Protein AF-A0A7J3FRU1-F1 (afdb_monomer_lite)

Foldseek 3Di:
DVVVLVVCVVVVQWPWDDDPPIDIHGDPVVVVVVVLVVLLVVVLCCCCPVVVDDPVVSVVCVVVPVVNSVVVCVVPPD

Structure (mmCIF, N/CA/C/O backbone):
data_AF-A0A7J3FRU1-F1
#
_entry.id   AF-A0A7J3FRU1-F1
#
loop_
_atom_site.group_PDB
_atom_site.id
_atom_site.type_symbol
_atom_site.label_atom_id
_atom_site.label_alt_id
_atom_site.label_comp_id
_atom_site.label_asym_id
_atom_site.label_entity_id
_atom_site.label_seq_id
_atom_site.pdbx_PDB_ins_code
_atom_site.Cartn_x
_atom_site.Cartn_y
_atom_site.Cartn_z
_atom_site.occupancy
_atom_site.B_iso_or_equiv
_atom_site.auth_seq_id
_atom_site.auth_comp_id
_atom_site.auth_asym_id
_atom_site.auth_atom_id
_atom_site.pdbx_PDB_model_num
ATOM 1 N N . MET A 1 1 ? 0.786 13.717 13.625 1.00 64.06 1 MET A N 1
ATOM 2 C CA . MET A 1 1 ? 0.731 12.239 13.733 1.00 64.06 1 MET A CA 1
ATOM 3 C C . MET A 1 1 ? -0.657 11.700 14.117 1.00 64.06 1 MET A C 1
ATOM 5 O O . MET A 1 1 ? -1.139 10.825 13.416 1.00 64.06 1 MET A O 1
ATOM 9 N N . ARG A 1 2 ? -1.358 12.236 15.137 1.00 74.75 2 ARG A N 1
ATOM 10 C CA . ARG A 1 2 ? -2.717 11.790 15.550 1.00 74.75 2 ARG A CA 1
ATOM 11 C C . ARG A 1 2 ? -3.773 11.756 14.423 1.00 74.75 2 ARG A C 1
ATOM 13 O O . ARG A 1 2 ? -4.485 10.770 14.301 1.00 74.75 2 ARG A O 1
ATOM 20 N N . GLN A 1 3 ? -3.800 12.776 13.563 1.00 85.00 3 GLN A N 1
ATOM 21 C CA . GLN A 1 3 ? -4.738 12.874 12.431 1.00 85.00 3 GLN A CA 1
ATOM 22 C C . GLN A 1 3 ? -4.586 11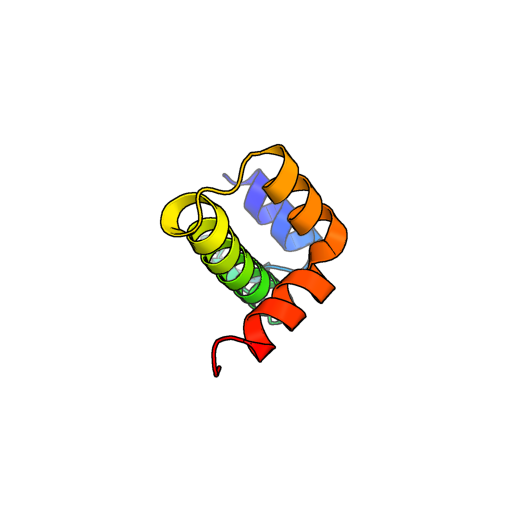.741 11.399 1.00 85.00 3 GLN A C 1
ATOM 24 O O . GLN A 1 3 ? -5.566 11.339 10.783 1.00 85.00 3 GLN A O 1
ATOM 29 N N . ILE A 1 4 ? -3.369 11.210 11.212 1.00 87.44 4 ILE A N 1
ATOM 30 C CA . ILE A 1 4 ? -3.110 10.131 10.245 1.00 87.44 4 ILE A CA 1
ATOM 31 C C . ILE A 1 4 ? -3.685 8.816 10.770 1.00 87.44 4 ILE A C 1
ATOM 33 O O . ILE A 1 4 ? -4.381 8.127 10.036 1.00 87.44 4 ILE A O 1
ATOM 37 N N . LEU A 1 5 ? -3.456 8.498 12.047 1.00 85.75 5 LEU A N 1
ATOM 38 C CA . LEU A 1 5 ? -3.998 7.287 12.670 1.00 85.75 5 LEU A CA 1
ATOM 39 C C . LEU A 1 5 ? -5.529 7.313 12.728 1.00 85.75 5 LEU A C 1
ATOM 41 O O . LEU A 1 5 ? -6.165 6.306 12.439 1.00 85.75 5 LEU A O 1
ATOM 45 N N . GLU A 1 6 ? -6.123 8.472 13.025 1.00 87.06 6 GLU A N 1
ATOM 46 C CA . GLU A 1 6 ? -7.579 8.656 12.978 1.00 87.06 6 GLU A CA 1
ATOM 47 C C . GLU A 1 6 ? -8.120 8.454 11.550 1.00 87.06 6 GLU A C 1
ATOM 49 O O . GLU A 1 6 ? -9.110 7.754 11.359 1.00 87.06 6 GLU A O 1
ATOM 54 N N . LEU A 1 7 ? -7.434 8.972 10.526 1.00 91.62 7 LEU A N 1
ATOM 55 C CA . LEU A 1 7 ? -7.814 8.773 9.125 1.00 91.62 7 LEU A CA 1
ATOM 56 C C . LEU A 1 7 ? -7.679 7.311 8.670 1.00 91.62 7 LEU A C 1
ATOM 58 O O . LEU A 1 7 ? -8.545 6.799 7.961 1.00 91.62 7 LEU A O 1
ATOM 62 N N . MET A 1 8 ? -6.602 6.632 9.065 1.00 91.12 8 MET A N 1
ATOM 63 C CA . MET A 1 8 ? -6.414 5.212 8.773 1.00 91.12 8 MET A CA 1
ATOM 64 C C . MET A 1 8 ? -7.477 4.360 9.481 1.00 91.12 8 MET A C 1
ATOM 66 O O . MET A 1 8 ? -7.959 3.389 8.898 1.00 91.12 8 MET A O 1
ATOM 70 N N . ALA A 1 9 ? -7.898 4.758 10.686 1.00 90.06 9 ALA A N 1
ATOM 71 C CA . ALA A 1 9 ? -8.990 4.108 11.400 1.00 90.06 9 ALA A CA 1
ATOM 72 C C . ALA A 1 9 ? -10.343 4.312 10.706 1.00 90.06 9 ALA A C 1
ATOM 74 O O . ALA A 1 9 ? -11.064 3.345 10.482 1.00 90.06 9 ALA A O 1
ATOM 75 N N . VAL A 1 10 ? -10.645 5.533 10.246 1.00 92.31 10 VAL A N 1
ATOM 76 C CA . VAL A 1 10 ? -11.846 5.826 9.434 1.00 92.31 10 VAL A CA 1
ATOM 77 C C . VAL A 1 10 ? -11.877 4.998 8.143 1.00 92.31 10 VAL A C 1
ATOM 79 O O . VAL A 1 10 ? -12.941 4.572 7.701 1.00 92.31 10 VAL A O 1
ATOM 82 N N . ARG A 1 11 ? -10.716 4.724 7.535 1.00 90.81 11 ARG A N 1
ATOM 83 C CA . ARG A 1 11 ? -10.605 3.868 6.338 1.00 90.81 11 ARG A CA 1
ATOM 84 C C . ARG A 1 11 ? -10.635 2.364 6.634 1.00 90.81 11 ARG A C 1
ATOM 86 O O . ARG A 1 11 ? -10.677 1.559 5.692 1.00 90.81 11 ARG A O 1
ATOM 93 N N . GLY A 1 12 ? -10.636 1.988 7.913 1.00 92.81 12 GLY A N 1
ATOM 94 C CA . GLY A 1 12 ? -10.639 0.605 8.379 1.00 92.81 12 GLY A CA 1
ATOM 95 C C . GLY A 1 12 ? -9.307 -0.113 8.170 1.00 92.81 12 GLY A C 1
ATOM 96 O O . GLY A 1 12 ? -9.306 -1.328 8.017 1.00 92.81 12 GLY A O 1
ATOM 97 N N . TRP A 1 13 ? -8.191 0.617 8.093 1.00 93.38 13 TRP A N 1
ATOM 98 C CA . TRP A 1 13 ? -6.840 0.048 7.954 1.00 93.38 13 TRP A CA 1
ATOM 99 C C . TRP A 1 13 ? -6.188 -0.256 9.306 1.00 93.38 13 TRP A C 1
ATOM 101 O O . TRP A 1 13 ? -5.313 -1.108 9.405 1.00 93.38 13 TRP A O 1
ATOM 111 N N . VAL A 1 14 ? -6.617 0.440 10.353 1.00 93.69 14 VAL A N 1
ATOM 112 C CA . VAL A 1 14 ? -6.211 0.197 11.740 1.00 93.69 14 VAL A CA 1
ATOM 113 C C . VAL A 1 14 ? -7.454 0.264 12.609 1.00 93.69 14 VAL A C 1
ATOM 115 O O . VAL A 1 14 ? -8.333 1.088 12.378 1.00 93.69 14 VAL A O 1
ATOM 118 N N . GLU A 1 15 ? -7.527 -0.581 13.618 1.00 93.50 15 GLU A N 1
ATOM 119 C CA . GLU A 1 15 ? -8.524 -0.502 14.675 1.00 93.50 15 GLU A CA 1
ATOM 120 C C . GLU A 1 15 ? -7.931 0.185 15.907 1.00 93.50 15 GLU A C 1
ATOM 122 O O . GLU A 1 15 ? -6.724 0.123 16.155 1.00 93.50 15 GLU A O 1
ATOM 127 N N . VAL A 1 16 ? -8.781 0.879 16.665 1.00 90.50 16 VAL A N 1
ATOM 128 C CA . VAL A 1 16 ? -8.396 1.512 17.929 1.00 90.50 16 VAL A CA 1
ATOM 129 C C . VAL A 1 16 ? -8.822 0.587 19.057 1.00 90.50 16 VAL A C 1
ATOM 131 O O . VAL A 1 16 ? -10.011 0.330 19.222 1.00 90.50 16 VAL A O 1
ATOM 134 N N . LEU A 1 17 ? -7.860 0.108 19.838 1.00 89.38 17 LEU A N 1
ATOM 135 C CA . LEU A 1 17 ? -8.133 -0.742 20.991 1.00 89.38 17 LEU A CA 1
ATOM 136 C C . LEU A 1 17 ? -8.469 0.124 22.210 1.00 89.38 17 LEU A C 1
ATOM 138 O O . LEU A 1 17 ? -7.837 1.163 22.443 1.00 89.38 17 LEU A O 1
ATOM 142 N N . GLU A 1 18 ? -9.448 -0.314 23.001 1.00 87.06 18 GLU A N 1
ATOM 143 C CA . GLU A 1 18 ? -9.826 0.354 24.245 1.00 87.06 18 GLU A CA 1
ATOM 144 C C . GLU A 1 18 ? -8.676 0.326 25.267 1.00 87.06 18 GLU A C 1
ATOM 146 O O . GLU A 1 18 ? -7.979 -0.676 25.431 1.00 87.06 18 GLU A O 1
ATOM 151 N N . GLY A 1 19 ? -8.465 1.448 25.961 1.00 83.56 19 GLY A N 1
ATOM 152 C CA . GLY A 1 19 ? -7.441 1.584 26.998 1.00 83.56 19 GLY A CA 1
ATOM 153 C C . GLY A 1 19 ? -6.665 2.899 26.937 1.00 83.56 19 GLY A C 1
ATOM 154 O O . GLY A 1 19 ? -6.651 3.605 25.924 1.00 83.56 19 GLY A O 1
ATOM 155 N N . TYR A 1 20 ? -6.012 3.235 28.053 1.00 81.12 20 TYR A N 1
ATOM 156 C CA . TYR A 1 20 ? -5.063 4.343 28.130 1.00 81.12 20 TYR A CA 1
ATOM 157 C C . TYR A 1 20 ? -3.658 3.800 28.436 1.00 81.12 20 TYR A C 1
ATOM 159 O O . TYR A 1 20 ? -3.479 3.142 29.462 1.00 81.12 20 TYR A O 1
ATOM 167 N N . PRO A 1 21 ? -2.657 4.060 27.577 1.00 83.56 21 PRO A N 1
ATOM 168 C CA . PRO A 1 21 ? -2.732 4.852 26.345 1.00 83.56 21 PRO A CA 1
ATOM 169 C C . PRO A 1 21 ? -3.486 4.130 25.212 1.00 83.56 21 PRO A C 1
ATOM 171 O O . PRO A 1 21 ? -3.514 2.900 25.174 1.00 83.56 21 PRO A O 1
ATOM 174 N N . ARG A 1 22 ? -4.055 4.902 24.268 1.00 83.56 22 ARG A N 1
ATOM 175 C CA . ARG A 1 22 ? -4.698 4.351 23.058 1.00 83.56 22 ARG A CA 1
ATOM 176 C C . ARG A 1 22 ? -3.707 3.477 22.296 1.00 83.56 22 ARG A C 1
ATOM 178 O O . ARG A 1 22 ? -2.606 3.935 21.983 1.00 83.56 22 ARG A O 1
ATOM 185 N N . ARG A 1 23 ? -4.124 2.262 21.952 1.00 89.38 23 ARG A N 1
ATOM 186 C CA . ARG A 1 23 ? -3.361 1.342 21.101 1.00 89.38 23 ARG A CA 1
ATOM 187 C C . ARG A 1 23 ? -4.054 1.203 19.751 1.00 89.38 23 ARG A C 1
ATOM 189 O O . ARG A 1 23 ? -5.265 1.381 19.656 1.00 89.38 23 ARG A O 1
ATOM 196 N N . TYR A 1 24 ? -3.269 0.903 18.724 1.00 90.06 24 TYR A N 1
ATOM 197 C CA . TYR A 1 24 ? -3.754 0.703 17.363 1.00 90.06 24 TYR A CA 1
ATOM 198 C C . TYR A 1 24 ? -3.261 -0.647 16.865 1.00 90.06 24 TYR A C 1
ATOM 200 O O . TYR A 1 24 ? -2.108 -1.001 17.118 1.00 90.06 24 TYR A O 1
ATOM 208 N N . GLN A 1 25 ? -4.117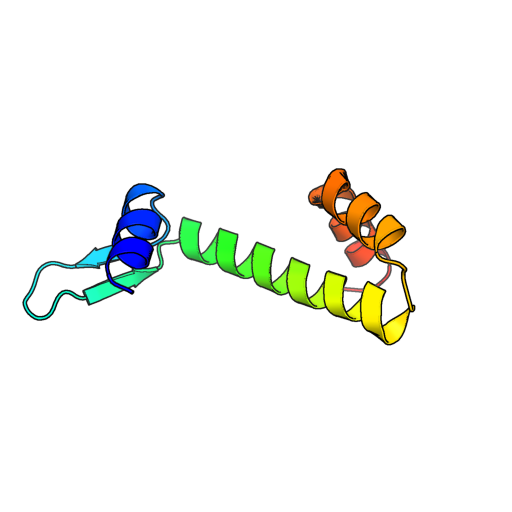 -1.372 16.160 1.00 93.12 25 GLN A N 1
ATOM 209 C CA . GLN A 1 25 ? -3.786 -2.655 15.552 1.00 93.12 25 GLN A CA 1
ATOM 210 C C . GLN A 1 25 ? -4.143 -2.618 14.070 1.00 93.12 25 GLN A C 1
ATOM 212 O O . GLN A 1 25 ? -5.172 -2.065 13.693 1.00 93.12 25 GLN A O 1
ATOM 217 N N . VAL A 1 26 ? -3.260 -3.126 13.211 1.00 92.19 26 VAL A N 1
ATOM 218 C CA . VAL A 1 26 ? -3.510 -3.163 11.765 1.00 92.19 26 VAL A CA 1
ATOM 219 C C . VAL A 1 26 ? -4.591 -4.205 11.491 1.00 92.19 26 VAL A C 1
ATOM 221 O O . VAL A 1 26 ? -4.557 -5.296 12.052 1.00 92.19 26 VAL A O 1
ATOM 224 N N . THR A 1 27 ? -5.573 -3.860 10.663 1.00 94.12 27 THR A N 1
ATOM 225 C CA . THR A 1 27 ? -6.624 -4.805 10.263 1.00 94.12 27 THR A CA 1
ATOM 226 C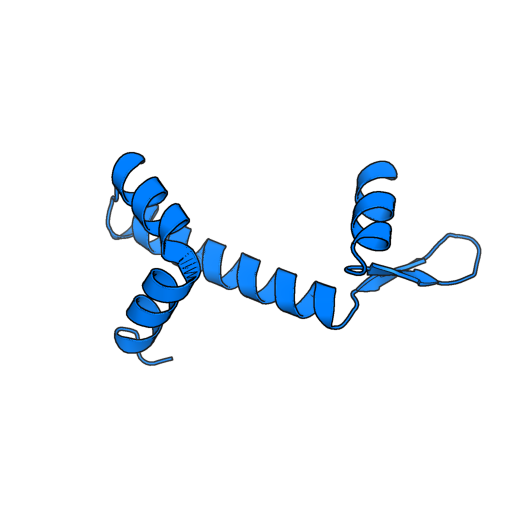 C . THR A 1 27 ? -6.145 -5.655 9.088 1.00 94.12 27 THR A C 1
ATOM 228 O O . THR A 1 27 ? -5.230 -5.252 8.377 1.00 94.12 27 THR A O 1
ATOM 231 N N . ALA A 1 28 ? -6.820 -6.767 8.782 1.00 90.75 28 ALA A N 1
ATOM 232 C CA . ALA A 1 28 ? -6.522 -7.552 7.574 1.00 90.75 28 ALA A CA 1
ATOM 233 C C . ALA A 1 28 ? -6.544 -6.698 6.286 1.00 90.75 28 ALA A C 1
ATOM 235 O O . ALA A 1 28 ? -5.708 -6.855 5.402 1.00 90.75 28 ALA A O 1
ATOM 236 N N . LYS A 1 29 ? -7.458 -5.721 6.209 1.00 88.31 29 LYS A N 1
ATOM 237 C CA . LYS A 1 29 ? -7.506 -4.741 5.114 1.00 88.31 29 LYS A CA 1
ATOM 238 C C . LYS A 1 29 ? -6.289 -3.810 5.122 1.00 88.31 29 LYS A C 1
ATOM 240 O O . LYS A 1 29 ? -5.783 -3.448 4.067 1.00 88.31 29 LYS A O 1
ATOM 245 N N . GLY A 1 30 ? -5.841 -3.381 6.300 1.00 89.19 30 GLY A N 1
ATOM 246 C CA . GLY A 1 30 ? -4.615 -2.600 6.445 1.00 89.19 30 GLY A CA 1
ATOM 247 C C . GLY A 1 30 ? -3.374 -3.378 6.016 1.00 89.19 30 GLY A C 1
ATOM 248 O O . GLY A 1 30 ? -2.523 -2.813 5.334 1.00 89.19 30 GLY A O 1
ATOM 249 N N . GLU A 1 31 ? -3.300 -4.665 6.356 1.00 87.50 31 GLU A N 1
ATOM 250 C CA . GLU A 1 31 ? -2.231 -5.566 5.920 1.00 87.50 31 GLU A CA 1
ATOM 251 C C . GLU A 1 31 ? -2.245 -5.745 4.401 1.00 87.50 31 GLU A C 1
ATOM 253 O O . GLU A 1 31 ? -1.210 -5.579 3.766 1.00 87.50 31 GLU A O 1
ATOM 258 N N . GLU A 1 32 ? -3.409 -5.983 3.792 1.00 83.94 32 GLU A N 1
ATOM 259 C CA . GLU A 1 32 ? -3.540 -6.083 2.334 1.00 83.94 32 GLU A CA 1
ATOM 260 C C . GLU A 1 32 ? -3.034 -4.814 1.625 1.00 83.94 32 GLU A C 1
ATOM 262 O O . GLU A 1 32 ? -2.231 -4.895 0.694 1.00 83.94 32 GLU A O 1
ATOM 267 N N . ILE A 1 33 ? -3.446 -3.631 2.098 1.00 80.56 33 ILE A N 1
ATOM 268 C CA . ILE A 1 33 ? -2.973 -2.348 1.559 1.00 80.56 33 ILE A CA 1
ATOM 269 C C . ILE A 1 33 ? -1.466 -2.176 1.774 1.00 80.56 33 ILE A C 1
ATOM 271 O O . ILE A 1 33 ? -0.775 -1.669 0.889 1.00 80.56 33 ILE A O 1
ATOM 275 N N . TYR A 1 34 ? -0.939 -2.591 2.927 1.00 79.62 34 TYR A N 1
ATOM 276 C CA . TYR A 1 34 ? 0.493 -2.548 3.203 1.00 79.62 34 TYR A CA 1
ATOM 277 C C . TYR A 1 34 ? 1.276 -3.425 2.220 1.00 79.62 34 TYR A C 1
ATOM 279 O O . TYR A 1 34 ? 2.208 -2.931 1.590 1.00 79.62 34 TYR A O 1
ATOM 287 N N . TYR A 1 35 ? 0.853 -4.673 2.006 1.00 77.19 35 TYR A N 1
ATOM 288 C CA . TYR A 1 35 ? 1.488 -5.577 1.045 1.00 77.19 35 TYR A CA 1
ATOM 289 C C . TYR A 1 35 ? 1.442 -5.028 -0.381 1.00 77.19 35 TYR A C 1
ATOM 291 O O . TYR A 1 35 ? 2.469 -4.996 -1.053 1.00 77.19 35 TYR A O 1
ATOM 299 N N . GLN A 1 36 ? 0.293 -4.509 -0.823 1.00 75.00 36 GLN A N 1
ATOM 300 C CA . GLN A 1 36 ? 0.187 -3.852 -2.130 1.00 75.00 36 GLN A CA 1
ATOM 301 C C . GLN A 1 36 ? 1.138 -2.650 -2.249 1.00 75.00 36 GLN A C 1
ATOM 303 O O . GLN A 1 36 ? 1.712 -2.407 -3.311 1.00 75.00 36 GLN A O 1
ATOM 308 N N . THR A 1 37 ? 1.330 -1.902 -1.159 1.00 78.81 37 THR A N 1
ATOM 309 C CA . THR A 1 37 ? 2.229 -0.741 -1.125 1.00 78.81 37 THR A CA 1
ATOM 310 C C . THR A 1 37 ? 3.701 -1.154 -1.170 1.00 78.81 37 THR A C 1
ATOM 312 O O . THR A 1 37 ? 4.482 -0.516 -1.875 1.00 78.81 37 THR A O 1
ATOM 315 N N . GLU A 1 38 ? 4.097 -2.211 -0.459 1.00 78.56 38 GLU A N 1
ATOM 316 C CA . GLU A 1 38 ? 5.472 -2.723 -0.492 1.00 78.56 38 GLU A CA 1
ATOM 317 C C . GLU A 1 38 ? 5.810 -3.331 -1.859 1.00 78.56 38 GLU A C 1
ATOM 319 O O . GLU A 1 38 ? 6.842 -2.985 -2.434 1.00 78.56 38 GLU A O 1
ATOM 324 N N . GLU A 1 39 ? 4.907 -4.116 -2.455 1.00 73.12 39 GLU A N 1
ATOM 325 C CA . GLU A 1 39 ? 5.082 -4.614 -3.827 1.00 73.12 39 GLU A CA 1
ATOM 326 C C . GLU A 1 39 ? 5.205 -3.466 -4.836 1.00 73.12 39 GLU A C 1
ATOM 328 O O . GLU A 1 39 ? 6.061 -3.486 -5.726 1.00 73.12 39 GLU A O 1
ATOM 333 N N . PHE A 1 40 ? 4.382 -2.424 -4.680 1.00 75.00 40 PHE A N 1
ATOM 334 C CA . PHE A 1 40 ? 4.491 -1.219 -5.493 1.00 75.00 40 PHE A CA 1
ATOM 335 C C . PHE A 1 40 ? 5.847 -0.534 -5.308 1.00 75.00 40 PHE A C 1
ATOM 337 O O . PHE A 1 40 ? 6.450 -0.082 -6.281 1.00 75.00 40 PHE A O 1
ATOM 344 N N . ARG A 1 41 ? 6.351 -0.468 -4.075 1.00 80.25 41 ARG A N 1
ATOM 345 C CA . ARG A 1 41 ? 7.633 0.160 -3.756 1.00 80.25 41 ARG A CA 1
ATOM 346 C C . ARG A 1 41 ? 8.801 -0.584 -4.390 1.00 80.25 41 ARG A C 1
ATOM 348 O O . ARG A 1 41 ? 9.693 0.064 -4.940 1.00 80.25 41 ARG A O 1
ATOM 355 N N . GLU A 1 42 ? 8.794 -1.912 -4.344 1.00 80.69 42 GLU A N 1
ATOM 356 C CA . GLU A 1 42 ? 9.806 -2.748 -4.992 1.00 80.69 42 GLU A CA 1
ATOM 357 C C . GLU A 1 42 ? 9.762 -2.609 -6.514 1.00 80.69 42 GLU A C 1
ATOM 359 O O . GLU A 1 42 ? 10.791 -2.329 -7.135 1.00 80.69 42 GLU A O 1
ATOM 364 N N . PHE A 1 43 ? 8.570 -2.700 -7.112 1.00 79.44 43 PHE A N 1
ATOM 365 C CA . PHE A 1 43 ? 8.380 -2.480 -8.545 1.00 79.44 43 PHE A CA 1
ATOM 366 C C . PHE A 1 43 ? 8.872 -1.089 -8.971 1.00 79.44 43 PHE A C 1
ATOM 368 O O . PHE A 1 43 ? 9.656 -0.961 -9.914 1.00 79.44 43 PHE A O 1
ATOM 375 N N . TYR A 1 44 ? 8.462 -0.043 -8.246 1.00 78.19 44 TYR A N 1
ATOM 376 C CA . TYR A 1 44 ? 8.859 1.334 -8.527 1.00 78.19 44 TYR A CA 1
ATOM 377 C C . TYR A 1 44 ? 10.376 1.501 -8.432 1.00 78.19 44 TYR A C 1
ATOM 379 O O . TYR A 1 44 ? 10.991 2.134 -9.293 1.00 78.19 44 TYR A O 1
ATOM 387 N N . ARG A 1 45 ? 10.995 0.907 -7.405 1.00 81.81 45 ARG A N 1
ATOM 388 C CA . ARG A 1 45 ? 12.443 0.942 -7.207 1.00 81.81 45 ARG A CA 1
ATOM 389 C C . ARG A 1 45 ? 13.181 0.256 -8.358 1.00 81.81 45 ARG A C 1
ATOM 391 O O . ARG A 1 45 ? 14.111 0.859 -8.887 1.00 81.81 45 ARG A O 1
ATOM 398 N N . SER A 1 46 ? 12.765 -0.941 -8.773 1.00 81.31 46 SER A N 1
ATOM 399 C CA . SER A 1 46 ? 13.398 -1.654 -9.893 1.00 81.31 46 SER A CA 1
ATOM 400 C C . SER A 1 46 ? 13.281 -0.854 -11.195 1.00 81.31 46 SER A C 1
ATOM 402 O O . SER A 1 46 ? 14.280 -0.567 -11.855 1.00 81.31 46 SER A O 1
ATOM 404 N N . MET A 1 47 ? 12.081 -0.377 -11.531 1.00 77.50 47 MET A N 1
ATOM 405 C CA . MET A 1 47 ? 11.866 0.379 -12.769 1.00 77.50 47 MET A CA 1
ATOM 406 C C . MET A 1 47 ? 12.651 1.695 -12.792 1.00 77.50 47 MET A C 1
ATOM 408 O O . MET A 1 47 ? 13.297 2.016 -13.791 1.00 77.50 47 MET A O 1
ATOM 412 N N . ARG A 1 48 ? 12.659 2.442 -11.682 1.00 79.00 48 ARG A N 1
ATOM 413 C CA . ARG A 1 48 ? 13.353 3.730 -11.614 1.00 79.00 48 ARG A CA 1
ATOM 414 C C . ARG A 1 48 ? 14.871 3.584 -11.565 1.00 79.00 48 ARG A C 1
ATOM 416 O O . ARG A 1 48 ? 15.564 4.299 -12.281 1.00 79.00 48 ARG A O 1
ATOM 423 N N . PHE A 1 49 ? 15.386 2.713 -10.700 1.00 77.81 49 PHE A N 1
ATOM 424 C CA . PHE A 1 49 ? 16.817 2.674 -10.390 1.00 77.81 49 PHE A CA 1
ATOM 425 C C . PHE A 1 49 ? 17.583 1.603 -11.165 1.00 77.81 49 PHE A C 1
ATOM 427 O O . PHE A 1 49 ? 18.735 1.841 -11.509 1.00 77.81 49 PHE A O 1
ATOM 434 N N . GLU A 1 50 ? 16.976 0.455 -11.470 1.00 76.81 50 GLU A N 1
ATOM 435 C CA . GLU A 1 50 ? 17.661 -0.628 -12.197 1.00 76.81 50 GLU A CA 1
ATOM 436 C C . GLU A 1 50 ? 17.477 -0.499 -13.708 1.00 76.81 50 GLU A C 1
ATOM 438 O O . GLU A 1 50 ? 18.383 -0.818 -14.473 1.00 76.81 50 GLU A O 1
ATOM 443 N N . ARG A 1 51 ? 16.309 -0.012 -14.148 1.00 76.50 51 ARG A N 1
ATOM 444 C CA . ARG A 1 51 ? 15.978 0.132 -15.576 1.00 76.50 51 ARG A CA 1
ATOM 445 C C . ARG A 1 51 ? 16.024 1.567 -16.090 1.00 76.50 51 ARG A C 1
ATOM 447 O O . ARG A 1 51 ? 15.910 1.773 -17.294 1.00 76.50 51 ARG A O 1
ATOM 454 N N . GLY A 1 52 ? 16.216 2.544 -15.202 1.00 84.62 52 GLY A N 1
ATOM 455 C CA . GLY A 1 52 ? 16.377 3.951 -15.569 1.00 84.62 52 GLY A CA 1
ATOM 456 C C . GLY A 1 52 ? 15.119 4.604 -16.147 1.00 84.62 52 GLY A C 1
ATOM 457 O O . GLY A 1 52 ? 15.239 5.574 -16.892 1.00 84.62 52 GLY A O 1
ATOM 458 N N . CYS A 1 53 ? 13.923 4.093 -15.834 1.00 82.56 53 CYS A N 1
ATOM 459 C CA . CYS A 1 53 ? 12.677 4.640 -16.368 1.00 82.56 53 CYS A CA 1
ATOM 460 C C . CYS A 1 53 ? 12.474 6.110 -15.963 1.00 82.56 53 CYS A C 1
ATOM 462 O O . CYS A 1 53 ? 12.616 6.505 -14.797 1.00 82.56 53 CYS A O 1
ATOM 464 N N . SER A 1 54 ? 12.095 6.921 -16.947 1.00 84.50 54 SER A N 1
ATOM 465 C CA . SER A 1 54 ? 11.761 8.336 -16.807 1.00 84.50 54 SER A CA 1
ATOM 466 C C . SER A 1 54 ? 10.472 8.545 -16.009 1.00 84.50 54 SER A C 1
ATOM 468 O O . SER A 1 54 ? 9.637 7.650 -15.889 1.00 84.50 54 SER A O 1
ATOM 470 N N . ASP A 1 55 ? 10.260 9.760 -15.497 1.00 78.69 55 ASP A N 1
ATOM 471 C CA . ASP A 1 55 ? 9.045 10.094 -14.731 1.00 78.69 55 ASP A CA 1
ATOM 472 C C . ASP A 1 55 ? 7.764 9.867 -15.547 1.00 78.69 55 ASP A C 1
ATOM 474 O O . ASP A 1 55 ? 6.729 9.481 -15.008 1.00 78.69 55 ASP A O 1
ATOM 478 N N . ARG A 1 56 ? 7.839 10.050 -16.871 1.00 80.06 56 ARG A N 1
ATOM 479 C CA . ARG A 1 56 ? 6.721 9.793 -17.784 1.00 80.06 56 ARG A CA 1
ATOM 480 C C . ARG A 1 56 ? 6.374 8.307 -17.858 1.00 80.06 56 ARG A C 1
ATOM 482 O O . ARG A 1 56 ? 5.197 7.964 -17.841 1.00 80.06 56 ARG A O 1
ATOM 489 N N . GLU A 1 57 ? 7.380 7.442 -17.926 1.00 76.50 57 GLU A N 1
ATOM 490 C CA . GLU A 1 57 ? 7.192 5.987 -17.938 1.00 76.50 57 GLU A CA 1
ATOM 491 C C . GLU A 1 57 ? 6.689 5.497 -16.579 1.00 76.50 57 GLU A C 1
ATOM 493 O O . GLU A 1 57 ? 5.748 4.711 -16.519 1.00 76.50 57 GLU A O 1
ATOM 498 N N . MET A 1 58 ? 7.224 6.040 -15.482 1.00 78.81 58 MET A N 1
ATOM 499 C CA . MET A 1 58 ? 6.736 5.731 -14.136 1.00 78.81 58 MET A CA 1
ATOM 500 C C . MET A 1 58 ? 5.263 6.117 -13.952 1.00 78.81 58 MET A C 1
ATOM 502 O O . MET A 1 58 ? 4.495 5.332 -13.399 1.00 78.81 58 MET A O 1
ATOM 506 N N . ASN A 1 59 ? 4.840 7.276 -14.464 1.00 71.75 59 ASN A N 1
ATOM 507 C CA . ASN A 1 59 ? 3.439 7.705 -14.421 1.00 71.75 59 ASN A CA 1
ATOM 508 C C . ASN A 1 59 ? 2.517 6.827 -15.279 1.00 71.75 59 ASN A C 1
ATOM 510 O O . ASN A 1 59 ? 1.372 6.595 -14.898 1.00 71.75 59 ASN A O 1
ATOM 514 N N . PHE A 1 60 ? 3.010 6.310 -16.408 1.00 74.69 60 PHE A N 1
ATOM 515 C CA . PHE A 1 60 ? 2.274 5.340 -17.218 1.00 74.69 60 PHE A CA 1
ATOM 516 C C . PHE A 1 60 ? 2.024 4.042 -16.429 1.00 74.69 60 PHE A C 1
ATOM 518 O O . PHE A 1 60 ? 0.880 3.604 -16.312 1.00 74.69 60 PHE A O 1
ATOM 525 N N . PHE A 1 61 ? 3.052 3.489 -15.776 1.00 70.31 61 PHE A N 1
ATOM 526 C CA . PHE A 1 61 ? 2.894 2.293 -14.938 1.00 70.31 61 PHE A CA 1
ATOM 527 C C . PHE A 1 61 ? 2.028 2.533 -13.695 1.00 70.31 61 PHE A C 1
ATOM 529 O O . PHE A 1 61 ? 1.295 1.638 -13.280 1.00 70.31 61 PHE A O 1
ATOM 536 N N . ALA A 1 62 ? 2.079 3.737 -13.116 1.00 66.50 62 ALA A N 1
ATOM 537 C CA . ALA A 1 62 ? 1.220 4.133 -12.002 1.00 66.50 62 ALA A CA 1
ATOM 538 C C . ALA A 1 62 ? -0.268 4.245 -12.409 1.00 66.50 62 ALA A C 1
ATOM 540 O O . ALA A 1 62 ? -1.148 4.053 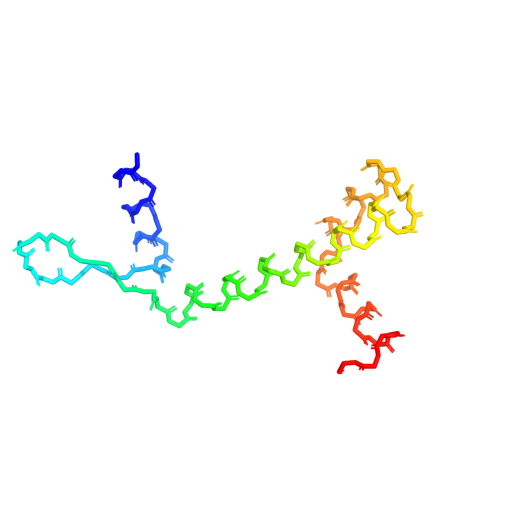-11.578 1.00 66.50 62 ALA A O 1
ATOM 541 N N . GLY A 1 63 ? -0.570 4.537 -13.678 1.00 65.00 63 GLY A N 1
ATOM 542 C CA . GLY A 1 63 ? -1.942 4.544 -14.200 1.00 65.00 63 GLY A CA 1
ATOM 543 C C . GLY A 1 63 ? -2.494 3.145 -14.495 1.00 65.00 63 GLY A C 1
ATOM 544 O O . GLY A 1 63 ? -3.686 2.903 -14.332 1.00 65.00 63 GLY A O 1
ATOM 545 N N . GLU A 1 64 ? -1.625 2.205 -14.872 1.00 64.12 64 GLU A N 1
ATOM 546 C CA . GLU A 1 64 ? -1.965 0.819 -15.233 1.00 64.12 64 GLU A CA 1
ATOM 547 C C . GLU A 1 64 ? -1.519 -0.191 -14.156 1.00 64.12 64 GLU A C 1
ATOM 549 O O . GLU A 1 64 ? -1.045 -1.292 -14.446 1.00 64.12 64 GLU A O 1
ATOM 554 N N . LEU A 1 65 ? -1.620 0.209 -12.888 1.00 62.72 65 LEU A N 1
ATOM 555 C CA . LEU A 1 65 ? -0.999 -0.443 -11.729 1.00 62.72 65 LEU A CA 1
ATOM 556 C C . LEU A 1 65 ? -1.244 -1.958 -11.606 1.00 62.72 65 LEU A C 1
ATOM 558 O O . LEU A 1 65 ? -0.262 -2.705 -11.522 1.00 62.72 65 LEU A O 1
ATOM 562 N N . PRO A 1 66 ? -2.497 -2.461 -11.624 1.00 62.81 66 PRO A N 1
ATOM 563 C CA . PRO A 1 66 ? -2.740 -3.892 -11.442 1.00 62.81 66 PRO A CA 1
ATOM 564 C C . PRO A 1 66 ? -2.165 -4.735 -12.587 1.00 62.81 66 PRO A C 1
ATOM 566 O O . PRO A 1 66 ? -1.603 -5.804 -12.353 1.00 62.81 66 PRO A O 1
ATOM 569 N N . SER A 1 67 ? -2.260 -4.251 -13.829 1.00 64.38 67 SER A N 1
ATOM 570 C CA . SER A 1 67 ? -1.760 -4.947 -15.020 1.00 64.38 67 SER A CA 1
ATOM 571 C C . SER A 1 67 ? -0.237 -4.896 -15.128 1.00 64.38 67 SER A C 1
ATOM 573 O O . SER A 1 67 ? 0.376 -5.892 -15.513 1.00 64.38 67 SER A O 1
ATOM 575 N N . SER A 1 68 ? 0.383 -3.782 -14.737 1.00 64.38 68 SER A N 1
ATOM 576 C CA . SER A 1 68 ? 1.841 -3.602 -14.764 1.00 64.38 68 SER A CA 1
ATOM 577 C C . SER A 1 68 ? 2.543 -4.481 -13.725 1.00 64.38 68 SER A C 1
ATOM 579 O O . SER A 1 68 ? 3.524 -5.155 -14.051 1.00 64.38 68 SER A O 1
ATOM 581 N N . ILE A 1 69 ? 1.998 -4.566 -12.505 1.00 63.25 69 ILE A N 1
ATOM 582 C CA . ILE A 1 69 ? 2.493 -5.473 -11.455 1.00 63.25 69 ILE A CA 1
ATOM 583 C C . ILE A 1 69 ? 2.244 -6.938 -11.849 1.00 63.25 69 ILE A C 1
ATOM 585 O O . ILE A 1 69 ? 3.139 -7.775 -11.726 1.00 63.25 69 ILE A O 1
ATOM 589 N N . ALA A 1 70 ? 1.068 -7.266 -12.398 1.00 63.62 70 ALA A N 1
ATOM 590 C CA . ALA A 1 70 ? 0.779 -8.619 -1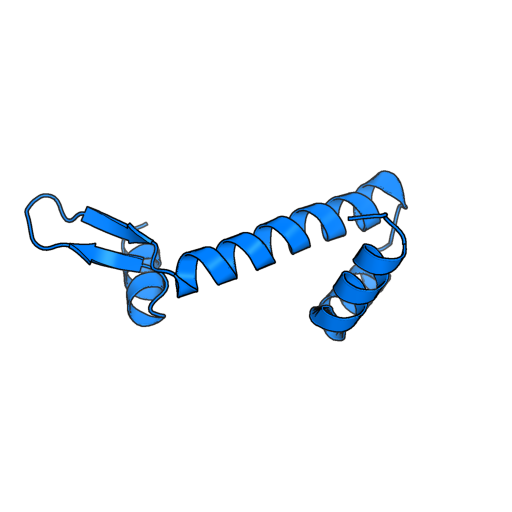2.878 1.00 63.62 70 ALA A CA 1
ATOM 591 C C . ALA A 1 70 ? 1.715 -9.058 -14.021 1.00 63.62 70 ALA A C 1
ATOM 593 O O . ALA A 1 70 ? 2.152 -10.210 -14.056 1.00 63.62 70 ALA A O 1
ATOM 594 N N . TYR A 1 71 ? 2.054 -8.152 -14.942 1.00 63.94 71 TYR A N 1
ATOM 595 C CA . TYR A 1 71 ? 3.051 -8.392 -15.985 1.00 63.94 71 TYR A CA 1
ATOM 596 C C . TYR A 1 71 ? 4.454 -8.596 -15.397 1.00 63.94 71 TYR A C 1
ATOM 598 O O . TYR A 1 71 ? 5.165 -9.515 -15.810 1.00 63.94 71 TYR A O 1
ATOM 606 N N . TYR A 1 72 ? 4.834 -7.789 -14.402 1.00 62.53 72 TYR A N 1
ATOM 607 C CA . TYR A 1 72 ? 6.111 -7.922 -13.702 1.00 62.53 72 TYR A CA 1
ATOM 608 C C . TYR A 1 72 ? 6.257 -9.285 -13.009 1.00 62.53 72 TYR A C 1
ATOM 610 O O . TYR A 1 72 ? 7.283 -9.944 -13.189 1.00 62.53 72 TYR A O 1
ATOM 618 N N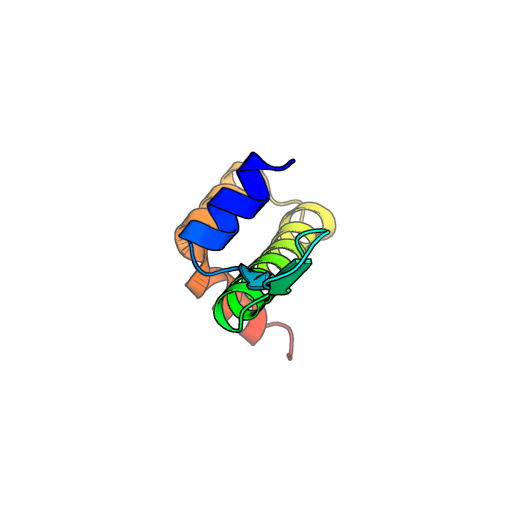 . ARG A 1 73 ? 5.220 -9.755 -12.300 1.00 61.81 73 ARG A N 1
ATOM 619 C CA . ARG A 1 73 ? 5.203 -11.078 -11.644 1.00 61.81 73 ARG A CA 1
ATOM 620 C C . ARG A 1 73 ? 5.454 -12.220 -12.632 1.00 61.81 73 ARG A C 1
ATOM 622 O O . ARG A 1 73 ? 6.296 -13.075 -12.384 1.00 61.81 73 ARG A O 1
ATOM 629 N N . ARG A 1 74 ? 4.806 -12.191 -13.804 1.00 66.25 74 ARG A N 1
ATOM 630 C CA . ARG A 1 74 ? 4.967 -13.231 -14.843 1.00 66.25 74 ARG A CA 1
ATOM 631 C C . ARG A 1 74 ? 6.388 -13.340 -15.401 1.00 66.25 74 ARG A C 1
ATOM 633 O O . ARG A 1 74 ? 6.733 -14.386 -15.939 1.00 66.25 74 ARG A O 1
ATOM 640 N N . ARG A 1 75 ? 7.194 -12.275 -15.330 1.00 57.91 75 ARG A N 1
ATOM 641 C CA . ARG A 1 75 ? 8.569 -12.262 -15.856 1.00 57.91 75 ARG A CA 1
ATOM 642 C C . ARG A 1 75 ? 9.655 -12.532 -14.815 1.00 57.91 75 ARG A C 1
ATOM 644 O O . ARG A 1 75 ? 10.782 -12.778 -15.230 1.00 57.91 75 ARG A O 1
ATOM 651 N N . ASN A 1 76 ? 9.349 -12.477 -13.519 1.00 54.94 76 ASN A N 1
ATOM 652 C CA . ASN A 1 76 ? 10.358 -12.550 -12.454 1.00 54.94 76 ASN A CA 1
ATOM 653 C C . ASN A 1 76 ? 10.262 -13.798 -11.558 1.00 54.94 76 ASN A C 1
ATOM 655 O O . ASN A 1 76 ? 10.859 -13.789 -10.491 1.00 54.94 76 ASN A O 1
ATOM 659 N N . SER A 1 77 ? 9.578 -14.868 -11.988 1.00 44.66 77 SER A N 1
ATOM 660 C CA . SER A 1 77 ? 9.506 -16.158 -11.269 1.00 44.66 77 SER A CA 1
ATOM 661 C C . SER A 1 77 ? 9.285 -15.999 -9.755 1.00 44.66 77 SER A C 1
ATOM 663 O O . SER A 1 77 ? 10.129 -16.411 -8.961 1.00 44.66 77 SER A O 1
ATOM 665 N N . PHE A 1 78 ? 8.174 -15.363 -9.379 1.00 48.44 78 PHE A N 1
ATOM 666 C CA . PHE A 1 78 ? 7.664 -15.314 -8.005 1.00 48.44 78 PHE A CA 1
ATOM 667 C C . PHE A 1 78 ? 6.464 -16.249 -7.864 1.00 48.44 78 PHE A C 1
ATOM 669 O O . PHE A 1 78 ? 5.619 -16.239 -8.793 1.00 48.44 78 PHE A O 1
#

Sequence (78 aa):
MRQILELMAVRGWVEVLEGYPRRYQVTAKGEEIYYQTEEFREFYRSMRFERGCSDREMNFFAGELPSSIAYYRRRNSF

pLDDT: mean 78.43, std 11.36, range [44.66, 94.12]

Radius of gyration: 16.69 Å; chains: 1; bounding box: 30×29×46 Å

Secondary structure (DSSP, 8-state):
-HHHHHHHHHTTSEEEESSSS-EEEE-HHHHHHHHHHHHHHHHHHIIIIIS---HHHHHHHHHTHHHHHHHHHHHTT-